Protein AF-A0A380FKT5-F1 (afdb_monomer)

Nearest PDB structures (foldseek):
  4bms-assembly2_E-2  TM=9.414E-01  e=1.483E-03  Ralstonia sp. DSMZ 6428
  2foi-assembly1_C  TM=8.311E-01  e=8.935E-03  Plasmodium falciparum 3D7
  7fcm-assembly1_B  TM=7.790E-01  e=2.047E-02  Moraxella catarrhalis BBH18
  8jfj-assembly2_F-2  TM=7.139E-01  e=5.024E-02  Helicobacter pylori
  8jfj-assembly1_B  TM=7.075E-01  e=5.769E-02  Helicobacter pylori

Secondary structure (DSSP, 8-state):
--HHHHHHHHHHHHHHHHHHSTTSSPPPHHHHHHHHHHHTSGGGTT--S-----STTGGG----THHHH-STHHHH--

Sequence (78 aa):
MTGTKEDEAGQAFRENQKWVTPLGRLGKPEEIGKLVTFLASDDSSFITGETITIDGGVMAYTWPGEMLSDDDWKRTTK

InterPro domains:
  IPR002347 Short-chain dehydrogenase/reductase SDR [PF13561] (10-58)
  IPR003560 2,3-dihydro-2,3-dihydroxybenzoate dehydrogenase [PR01397] (12-31)
  IPR003560 2,3-dihydro-2,3-dihydroxybenzoate dehydrogenase [PR01397] (38-57)
  IPR036291 NAD(P)-binding domain superfamily [SSF51735] (11-61)
  IPR052388 Peroxisomal trans-2-enoyl-CoA reductase [PTHR24317] (8-75)

Foldseek 3Di:
DPVPVVVVVVVVVQCCLLVQAPQSGFDDPVQVVVVVVCCPDCVCVPDPPDDDDDGNCNVVDPDDCVVVVDVVVVVVPD

Organism: Staphylococcus gallinarum (NCBI:txid1293)

Mean predicted aligned error: 8.67 Å

Solvent-accessible surface area (backbone atoms only — not comparable to full-atom values): 5069 Å² total; per-residue (Å²): 141,75,62,66,65,59,52,52,51,52,49,55,50,57,65,50,30,31,78,62,16,75,69,52,42,69,84,54,73,67,61,57,51,51,53,51,52,45,64,73,35,78,90,30,73,86,69,72,98,74,86,86,85,86,63,53,51,40,84,77,50,92,65,70,69,62,68,80,76,44,71,68,61,79,72,70,75,118

Structure (mmCIF, N/CA/C/O backbone):
data_AF-A0A380FKT5-F1
#
_entry.id   AF-A0A380FKT5-F1
#
loop_
_atom_site.group_PDB
_atom_site.id
_atom_site.type_symbol
_atom_site.label_atom_id
_atom_site.label_alt_id
_atom_site.label_comp_id
_atom_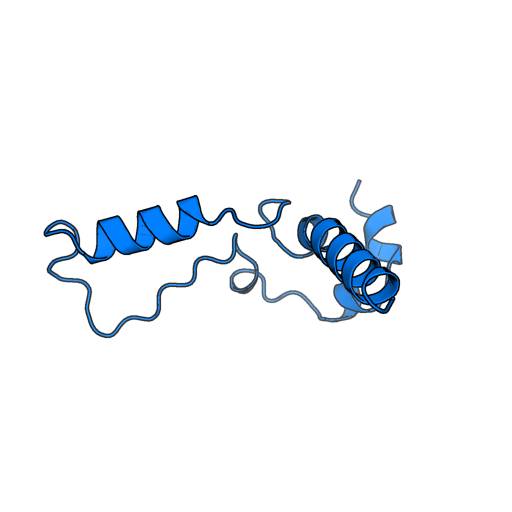site.label_asym_id
_atom_site.label_entity_id
_atom_site.label_seq_id
_atom_site.pdbx_PDB_ins_code
_atom_site.Cartn_x
_atom_site.Cartn_y
_atom_site.Cartn_z
_atom_site.occupancy
_atom_site.B_iso_or_equiv
_atom_site.auth_seq_id
_atom_site.auth_comp_id
_atom_site.auth_asym_id
_atom_site.auth_atom_id
_atom_site.pdbx_PDB_model_num
ATOM 1 N N . MET A 1 1 ? 22.127 25.775 -4.322 1.00 46.62 1 MET A N 1
ATOM 2 C CA . MET A 1 1 ? 21.106 25.475 -5.347 1.00 46.62 1 MET A CA 1
ATOM 3 C C . MET A 1 1 ? 21.333 24.036 -5.795 1.00 46.62 1 MET A C 1
ATOM 5 O O . MET A 1 1 ? 22.076 23.803 -6.733 1.00 46.62 1 MET A O 1
ATOM 9 N N . THR A 1 2 ? 20.826 23.073 -5.024 1.00 49.81 2 THR A N 1
ATOM 10 C CA . THR A 1 2 ? 21.105 21.628 -5.173 1.00 49.81 2 THR A CA 1
ATOM 11 C C . THR A 1 2 ? 19.893 20.815 -5.644 1.00 49.81 2 THR A C 1
ATOM 13 O O . THR A 1 2 ? 20.038 19.623 -5.868 1.00 49.81 2 THR A O 1
ATOM 16 N N . GLY A 1 3 ? 18.733 21.444 -5.874 1.00 59.31 3 GLY A N 1
ATOM 17 C CA . GLY A 1 3 ? 17.489 20.730 -6.204 1.00 59.31 3 GLY A CA 1
ATOM 18 C C . GLY A 1 3 ? 17.407 20.130 -7.613 1.00 59.31 3 GLY A C 1
ATOM 19 O O . GLY A 1 3 ? 16.620 19.225 -7.842 1.00 59.31 3 GLY A O 1
ATOM 20 N N . THR A 1 4 ? 18.237 20.561 -8.568 1.00 62.84 4 THR A N 1
ATOM 21 C CA . THR A 1 4 ? 18.033 20.184 -9.980 1.00 62.84 4 THR A CA 1
ATOM 22 C C . THR A 1 4 ? 18.268 18.698 -10.261 1.00 62.84 4 THR A C 1
ATOM 24 O O . THR A 1 4 ? 17.477 18.082 -10.964 1.00 62.84 4 THR A O 1
ATOM 27 N N . LYS A 1 5 ? 19.306 18.087 -9.675 1.00 62.09 5 LYS A N 1
ATOM 28 C CA . LYS A 1 5 ? 19.613 16.662 -9.907 1.00 62.09 5 LYS A CA 1
ATOM 29 C C . LYS A 1 5 ? 18.642 15.712 -9.200 1.00 62.09 5 LYS A C 1
ATOM 31 O O . LYS A 1 5 ? 18.354 14.636 -9.715 1.00 62.09 5 LYS A O 1
ATOM 36 N N . GLU A 1 6 ? 18.158 16.101 -8.024 1.00 65.50 6 GLU A N 1
ATOM 37 C CA . GLU A 1 6 ? 17.195 15.321 -7.234 1.00 65.50 6 GLU A CA 1
ATOM 38 C C . GLU A 1 6 ? 15.813 15.329 -7.906 1.00 65.50 6 GLU A C 1
ATOM 40 O O . GLU A 1 6 ? 15.158 14.288 -8.007 1.00 65.50 6 GLU A O 1
ATOM 45 N N . ASP A 1 7 ? 15.417 16.475 -8.465 1.00 73.19 7 ASP A N 1
ATOM 46 C CA . ASP A 1 7 ? 14.168 16.626 -9.210 1.00 73.19 7 ASP A CA 1
ATOM 47 C C . ASP A 1 7 ? 14.178 15.845 -10.533 1.00 73.19 7 ASP A C 1
ATOM 49 O O . ASP A 1 7 ? 13.201 15.156 -10.848 1.00 73.19 7 ASP A O 1
ATOM 53 N N . GLU A 1 8 ? 15.283 15.896 -11.286 1.00 76.50 8 GLU A N 1
ATOM 54 C CA . GLU A 1 8 ? 15.474 15.133 -12.530 1.00 76.50 8 GLU A CA 1
ATOM 55 C C . GLU A 1 8 ? 15.414 13.619 -12.282 1.00 76.50 8 GLU A C 1
ATOM 57 O O . GLU A 1 8 ? 14.692 12.898 -12.977 1.00 76.50 8 GLU A O 1
ATOM 62 N N . ALA A 1 9 ? 16.103 13.132 -11.246 1.00 76.69 9 ALA A N 1
ATOM 63 C CA . ALA A 1 9 ? 16.056 11.726 -10.855 1.00 76.69 9 ALA A CA 1
ATOM 64 C C . ALA A 1 9 ? 14.636 11.295 -10.448 1.00 76.69 9 ALA A C 1
ATOM 66 O O . ALA A 1 9 ? 14.163 10.229 -10.850 1.00 76.69 9 ALA A O 1
ATOM 67 N N . GLY A 1 10 ? 13.917 12.142 -9.705 1.00 78.62 10 GLY A N 1
ATOM 68 C CA . GLY A 1 10 ? 12.527 11.888 -9.331 1.00 78.62 10 GLY A CA 1
ATOM 69 C C . GLY A 1 10 ? 11.579 11.832 -10.533 1.00 78.62 10 GLY A C 1
ATOM 70 O O . GLY A 1 10 ? 10.661 11.011 -10.557 1.00 78.62 10 GLY A O 1
ATOM 71 N N . GLN A 1 11 ? 11.786 12.678 -11.545 1.00 81.56 11 GLN A N 1
ATOM 72 C CA . GLN A 1 11 ? 11.005 12.648 -12.786 1.00 81.56 11 GLN A CA 1
ATOM 73 C C . GLN A 1 11 ? 11.279 11.379 -13.596 1.00 81.56 11 GLN A C 1
ATOM 75 O O . GLN A 1 11 ? 10.331 10.695 -13.980 1.00 81.56 11 GLN A O 1
ATOM 80 N N . ALA A 1 12 ? 12.553 11.024 -13.787 1.00 80.75 12 ALA A N 1
ATOM 81 C CA . ALA A 1 12 ? 12.946 9.804 -14.487 1.00 80.75 12 ALA A CA 1
ATOM 82 C C . ALA A 1 12 ? 12.388 8.546 -13.802 1.00 80.75 12 ALA A C 1
ATOM 84 O O . ALA A 1 12 ? 11.887 7.639 -14.468 1.00 80.75 12 ALA A O 1
ATOM 85 N N . PHE A 1 13 ? 12.405 8.511 -12.467 1.00 79.19 13 PHE A N 1
ATOM 86 C CA . PHE A 1 13 ? 11.781 7.438 -11.698 1.00 79.19 13 PHE A CA 1
ATOM 87 C C . PHE A 1 13 ? 10.280 7.332 -11.994 1.00 79.19 13 PHE A C 1
ATOM 89 O O . PHE A 1 13 ? 9.809 6.260 -12.369 1.00 79.19 13 PHE A O 1
ATOM 96 N N . ARG A 1 14 ? 9.530 8.439 -11.893 1.00 79.62 14 ARG A N 1
ATOM 97 C CA . ARG A 1 14 ? 8.078 8.457 -12.154 1.00 79.62 14 ARG A CA 1
ATOM 98 C C . ARG A 1 14 ? 7.725 8.018 -13.576 1.00 79.62 14 ARG A C 1
ATOM 100 O O . ARG A 1 14 ? 6.761 7.279 -13.751 1.00 79.62 14 ARG A O 1
ATOM 107 N N . GLU A 1 15 ? 8.510 8.428 -14.567 1.00 81.69 15 GLU A N 1
ATOM 108 C CA . GLU A 1 15 ? 8.329 8.004 -15.960 1.00 81.69 15 GLU A CA 1
ATOM 109 C C . GLU A 1 15 ? 8.580 6.509 -16.158 1.00 81.69 15 GLU A C 1
ATOM 111 O O . GLU A 1 15 ? 7.861 5.858 -16.914 1.00 81.69 15 GLU A O 1
ATOM 116 N N . ASN A 1 16 ? 9.570 5.941 -15.469 1.00 78.62 16 ASN A N 1
ATOM 117 C CA . ASN A 1 16 ? 9.883 4.520 -15.582 1.00 78.62 16 ASN A CA 1
ATOM 118 C C . ASN A 1 16 ? 8.879 3.619 -14.852 1.00 78.62 16 ASN A C 1
ATOM 120 O O . ASN A 1 16 ? 8.725 2.459 -15.228 1.00 78.62 16 ASN A O 1
ATOM 124 N N . GLN A 1 17 ? 8.140 4.139 -13.869 1.00 78.62 17 GLN A N 1
ATOM 125 C CA . GLN A 1 17 ? 7.166 3.350 -13.108 1.00 78.62 17 GLN A CA 1
ATOM 126 C C . GLN A 1 17 ? 6.048 2.755 -13.980 1.00 78.62 17 GLN A C 1
ATOM 128 O O . GLN A 1 17 ? 5.559 1.667 -13.692 1.00 78.62 17 GLN A O 1
ATOM 133 N N . LYS A 1 18 ? 5.700 3.388 -15.110 1.00 80.44 18 LYS A N 1
ATOM 134 C CA . LYS A 1 18 ? 4.714 2.837 -16.060 1.00 80.44 18 LYS A CA 1
ATOM 135 C C . LYS A 1 18 ? 5.120 1.498 -16.678 1.00 80.44 18 LYS A C 1
ATO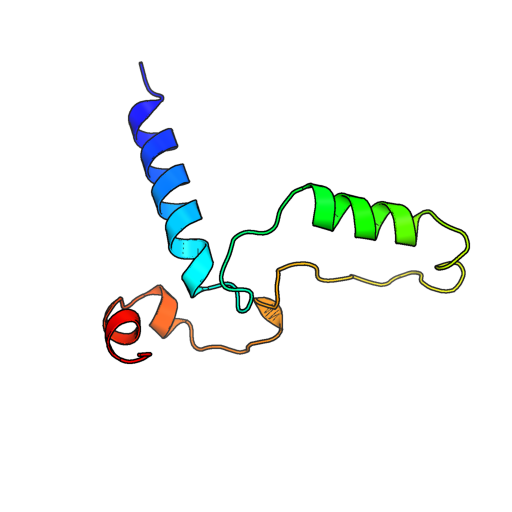M 137 O O . LYS A 1 18 ? 4.264 0.755 -17.134 1.00 80.44 18 LYS A O 1
ATOM 142 N N . TRP A 1 19 ? 6.418 1.224 -16.723 1.00 78.12 19 TRP A N 1
ATOM 143 C CA . TRP A 1 19 ? 6.968 0.021 -17.331 1.00 78.12 19 TRP A CA 1
ATOM 144 C C . TRP A 1 19 ? 7.062 -1.133 -16.334 1.00 78.12 19 TRP A C 1
ATOM 146 O O . TRP A 1 19 ? 6.959 -2.288 -16.724 1.00 78.12 19 TRP A O 1
ATOM 156 N N . VAL A 1 20 ? 7.242 -0.822 -15.050 1.00 78.88 20 VAL A N 1
ATOM 157 C CA . VAL A 1 20 ? 7.455 -1.831 -14.000 1.00 78.88 20 VAL A CA 1
ATOM 158 C C . VAL A 1 20 ? 6.162 -2.200 -13.282 1.00 78.88 20 VAL A C 1
ATOM 160 O O . VAL A 1 20 ? 6.033 -3.309 -12.777 1.00 78.88 20 VAL A O 1
ATOM 163 N N . THR A 1 21 ? 5.198 -1.280 -13.233 1.00 86.31 21 THR A N 1
ATOM 164 C CA . THR A 1 21 ? 3.890 -1.513 -12.630 1.00 86.31 21 THR A CA 1
ATOM 165 C C . THR A 1 21 ? 2.931 -2.043 -13.693 1.00 86.31 21 THR A C 1
ATOM 167 O O . THR A 1 21 ? 2.654 -1.315 -14.644 1.00 86.31 21 THR A O 1
ATOM 170 N N . PRO A 1 22 ? 2.349 -3.246 -13.540 1.00 87.38 22 PRO A N 1
ATOM 171 C CA . PRO A 1 22 ? 1.380 -3.787 -14.499 1.00 87.38 22 PRO A CA 1
ATOM 172 C C . PRO A 1 22 ? 0.173 -2.885 -14.782 1.00 87.38 22 PRO A C 1
ATOM 174 O O . PRO A 1 22 ? -0.351 -2.887 -15.891 1.00 87.38 22 PRO A O 1
ATOM 177 N N . LEU A 1 23 ? -0.249 -2.059 -13.817 1.00 89.88 23 LEU A N 1
ATOM 178 C CA . LEU A 1 23 ? -1.264 -1.020 -14.048 1.00 89.88 23 LEU A CA 1
ATOM 179 C C . LEU A 1 23 ? -0.810 0.125 -14.977 1.00 89.88 23 LEU A C 1
ATOM 181 O O . LEU A 1 23 ? -1.599 1.029 -15.251 1.00 89.88 23 LEU A O 1
ATOM 185 N N . GLY A 1 24 ? 0.438 0.127 -15.447 1.00 88.00 24 GLY A N 1
ATOM 186 C CA . GLY A 1 24 ? 0.954 1.083 -16.425 1.00 88.00 24 GLY A CA 1
ATOM 187 C C . GLY A 1 24 ? 1.175 2.490 -15.874 1.00 88.00 24 GLY A C 1
ATOM 188 O O . GLY A 1 24 ? 1.298 3.444 -16.641 1.00 88.00 24 GLY A O 1
ATOM 189 N N . ARG A 1 25 ? 1.179 2.665 -14.548 1.00 89.44 25 ARG A N 1
ATOM 190 C CA . 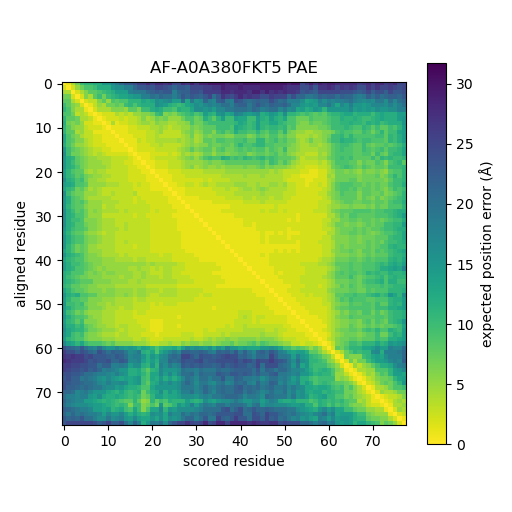ARG A 1 25 ? 1.343 3.971 -13.897 1.00 89.44 25 ARG A CA 1
ATOM 191 C C . ARG A 1 25 ? 1.792 3.838 -12.451 1.00 89.44 25 ARG A C 1
ATOM 193 O O . ARG A 1 25 ? 1.541 2.823 -11.809 1.00 89.44 25 ARG A O 1
ATOM 200 N N . LEU A 1 26 ? 2.323 4.933 -11.913 1.00 88.94 26 LEU A N 1
ATOM 201 C CA . LEU A 1 26 ? 2.517 5.072 -10.477 1.00 88.94 26 LEU A CA 1
ATOM 202 C C . LEU A 1 26 ? 1.163 5.097 -9.739 1.00 88.94 26 LEU A C 1
ATOM 204 O O . LEU A 1 26 ? 0.168 5.657 -10.227 1.00 88.94 26 LEU A O 1
ATOM 208 N N . GLY A 1 27 ? 1.142 4.490 -8.554 1.00 90.25 27 GLY A N 1
ATOM 209 C CA . GLY A 1 27 ? 0.023 4.582 -7.621 1.00 90.25 27 GLY A CA 1
ATOM 210 C C . GLY A 1 27 ? -0.199 6.017 -7.137 1.00 90.25 27 GLY A C 1
ATOM 211 O O . GLY A 1 27 ? 0.730 6.823 -7.065 1.00 90.25 27 GLY A O 1
ATOM 212 N N . LYS A 1 28 ? -1.445 6.346 -6.808 1.00 93.50 28 LYS A N 1
ATOM 213 C CA . LYS A 1 28 ? -1.819 7.632 -6.219 1.00 93.50 28 LYS A CA 1
ATOM 214 C C . LYS A 1 28 ? -2.000 7.491 -4.703 1.00 93.50 28 LYS A C 1
ATOM 216 O O . LYS A 1 28 ? -2.469 6.440 -4.258 1.00 93.50 28 LYS A O 1
ATOM 221 N N . PRO A 1 29 ? -1.709 8.530 -3.901 1.00 95.38 29 PRO A N 1
ATOM 222 C CA . PRO A 1 29 ? -1.910 8.486 -2.450 1.00 95.38 29 PRO A CA 1
ATOM 223 C C . PRO A 1 29 ? -3.330 8.076 -2.035 1.00 95.38 29 PRO A C 1
ATOM 225 O O . PRO A 1 29 ? -3.512 7.368 -1.046 1.00 95.38 29 PRO A O 1
ATOM 228 N N . GLU A 1 30 ? -4.344 8.456 -2.817 1.00 97.56 30 GLU A N 1
ATOM 229 C CA . GLU A 1 30 ? -5.745 8.135 -2.532 1.00 97.56 30 GLU A CA 1
ATOM 230 C C . GLU A 1 30 ? -6.036 6.631 -2.617 1.00 97.56 30 GLU A C 1
ATOM 232 O O . GLU A 1 30 ? -6.975 6.154 -1.985 1.00 97.56 30 GLU A O 1
ATOM 237 N N . GLU A 1 31 ? -5.256 5.866 -3.382 1.00 96.44 31 GLU A N 1
ATOM 238 C CA . GLU A 1 31 ? -5.417 4.411 -3.483 1.00 96.44 31 GLU A CA 1
ATOM 239 C C . GLU A 1 31 ? -4.985 3.726 -2.184 1.00 96.44 31 GLU A C 1
ATOM 241 O O . GLU A 1 31 ? -5.695 2.855 -1.683 1.00 96.44 31 GLU A O 1
ATOM 246 N N . ILE A 1 32 ? -3.896 4.205 -1.576 1.00 96.12 32 ILE A N 1
ATOM 247 C CA . ILE A 1 32 ? -3.464 3.781 -0.240 1.00 96.12 32 ILE A CA 1
ATOM 248 C C . ILE A 1 32 ? -4.499 4.200 0.808 1.00 96.12 32 ILE A C 1
ATOM 250 O O . ILE A 1 32 ? -4.921 3.386 1.627 1.00 96.12 32 ILE A O 1
ATOM 254 N N . GLY A 1 33 ? -4.963 5.453 0.749 1.00 97.69 33 GLY A N 1
ATOM 255 C CA . GLY A 1 33 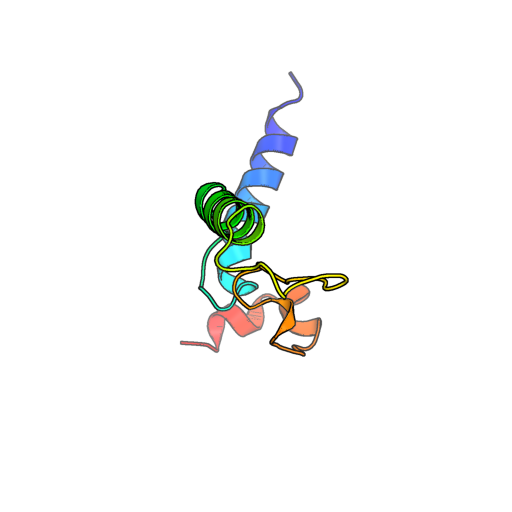? -5.960 5.980 1.683 1.00 97.69 33 GLY A CA 1
ATOM 256 C C . GLY A 1 33 ? -7.268 5.184 1.682 1.00 97.69 33 GLY A C 1
ATOM 257 O O . GLY A 1 33 ? -7.848 4.947 2.742 1.00 97.69 33 GLY A O 1
ATOM 258 N N . LYS A 1 34 ? -7.710 4.707 0.512 1.00 98.19 34 LYS A N 1
ATOM 259 C CA . LYS A 1 34 ? -8.888 3.836 0.390 1.00 98.19 34 LYS A CA 1
ATOM 260 C C . LYS A 1 34 ? -8.689 2.488 1.077 1.00 98.19 34 LYS A C 1
ATOM 262 O O . LYS A 1 34 ? -9.585 2.069 1.804 1.00 98.19 34 LYS A O 1
ATOM 267 N N . LEU A 1 35 ? -7.534 1.839 0.894 1.00 97.81 35 LEU A N 1
ATOM 268 C CA . LEU A 1 35 ? -7.231 0.585 1.593 1.00 97.81 35 LEU A CA 1
ATOM 269 C C . LEU A 1 35 ? -7.210 0.797 3.109 1.00 97.81 35 LEU A C 1
ATOM 271 O O . LEU A 1 35 ? -7.842 0.042 3.836 1.00 97.81 35 LEU A O 1
ATOM 275 N N . VAL A 1 36 ? -6.545 1.852 3.582 1.00 97.88 36 VAL A N 1
ATOM 276 C CA . VAL A 1 36 ? -6.499 2.180 5.016 1.00 97.88 36 VAL A CA 1
ATOM 277 C C . VAL A 1 36 ? -7.902 2.433 5.569 1.00 97.88 36 VAL A C 1
ATOM 279 O O . VAL A 1 36 ? -8.229 1.941 6.641 1.00 97.88 36 VAL A O 1
ATOM 282 N N . THR A 1 37 ? -8.747 3.153 4.826 1.00 98.38 37 THR A N 1
ATOM 283 C CA . THR A 1 37 ? -10.135 3.426 5.230 1.00 98.38 37 THR A CA 1
ATOM 284 C C . THR A 1 37 ? -10.950 2.138 5.336 1.00 98.38 37 THR A C 1
ATOM 286 O O . THR A 1 37 ? -11.679 1.969 6.307 1.00 98.38 37 THR A O 1
ATOM 289 N N . PHE A 1 38 ? -10.800 1.217 4.379 1.00 98.31 38 PHE A N 1
ATOM 290 C CA . PHE A 1 38 ? -11.421 -0.105 4.447 1.00 98.31 38 PHE A CA 1
ATOM 291 C C . PHE A 1 38 ? -10.934 -0.889 5.672 1.00 98.31 38 PHE A C 1
ATOM 293 O O . PHE A 1 38 ? -11.760 -1.359 6.445 1.00 98.31 38 PHE A O 1
ATOM 300 N N . LEU A 1 39 ? -9.617 -0.956 5.895 1.00 98.00 39 LEU A N 1
ATOM 301 C CA . LEU A 1 39 ? -9.021 -1.693 7.017 1.00 98.00 39 LEU A CA 1
ATOM 302 C C . LEU A 1 39 ? -9.355 -1.111 8.397 1.00 98.00 39 LEU A C 1
ATOM 304 O O . LEU A 1 39 ? -9.292 -1.816 9.400 1.00 98.00 39 LEU A O 1
ATOM 308 N N . ALA A 1 40 ? -9.680 0.179 8.460 1.00 98.00 40 ALA A N 1
ATOM 309 C CA . ALA A 1 40 ? -10.126 0.846 9.677 1.00 98.00 40 ALA A CA 1
ATOM 310 C C . ALA A 1 40 ? -11.638 0.707 9.928 1.00 98.00 40 ALA A C 1
ATOM 312 O O . ALA A 1 40 ? -12.119 1.161 10.966 1.00 98.00 40 ALA A O 1
ATOM 313 N N . SER A 1 41 ? -12.390 0.138 8.983 1.00 98.56 41 SER A N 1
ATOM 314 C CA . SER A 1 41 ? -13.844 -0.010 9.071 1.00 98.56 41 SER A CA 1
ATOM 315 C C . SER A 1 41 ? -14.260 -1.384 9.607 1.00 98.56 41 SER A C 1
ATOM 317 O O . SER A 1 41 ? -13.474 -2.332 9.623 1.00 98.56 41 SER A O 1
ATOM 319 N N . ASP A 1 42 ? -15.530 -1.517 9.992 1.00 98.44 42 ASP A N 1
ATOM 320 C CA . ASP A 1 42 ? -16.097 -2.794 10.448 1.00 98.44 42 ASP A CA 1
ATOM 321 C C . ASP A 1 42 ? -16.155 -3.857 9.330 1.00 98.44 42 ASP A C 1
ATOM 323 O O . ASP A 1 42 ? -16.188 -5.061 9.615 1.00 98.44 42 ASP A O 1
ATOM 327 N N . ASP A 1 43 ? -16.098 -3.434 8.060 1.00 98.50 43 ASP A N 1
ATOM 328 C CA . ASP A 1 43 ? -16.131 -4.321 6.889 1.00 98.50 43 ASP A CA 1
ATOM 329 C C . ASP A 1 43 ? -14.902 -5.244 6.815 1.00 98.50 43 ASP A C 1
ATOM 331 O O . ASP A 1 43 ? -14.944 -6.292 6.169 1.00 98.50 43 ASP A O 1
ATOM 335 N N . SER A 1 44 ? -13.812 -4.898 7.508 1.00 98.38 44 SER A N 1
ATOM 336 C CA . SER A 1 44 ? -12.600 -5.716 7.614 1.00 98.38 44 SER A CA 1
ATOM 337 C C . SER A 1 44 ? -12.433 -6.388 8.980 1.00 98.38 44 SER A C 1
ATOM 339 O O . SER A 1 44 ? -11.327 -6.801 9.320 1.00 98.38 44 SER A O 1
ATOM 341 N N . SER A 1 45 ? -13.500 -6.528 9.773 1.00 98.38 45 SER A N 1
ATOM 342 C CA . SER A 1 45 ? -13.447 -7.004 11.172 1.00 98.38 45 SER A CA 1
ATOM 343 C C . SER A 1 45 ? -12.805 -8.383 11.398 1.00 98.38 45 SER A C 1
ATOM 345 O O . SER A 1 45 ? -12.392 -8.687 12.516 1.00 98.38 45 SER A O 1
ATOM 347 N N . PHE A 1 46 ? -12.684 -9.216 10.361 1.00 98.00 46 PHE A N 1
ATOM 348 C CA . PHE A 1 46 ? -12.025 -10.527 10.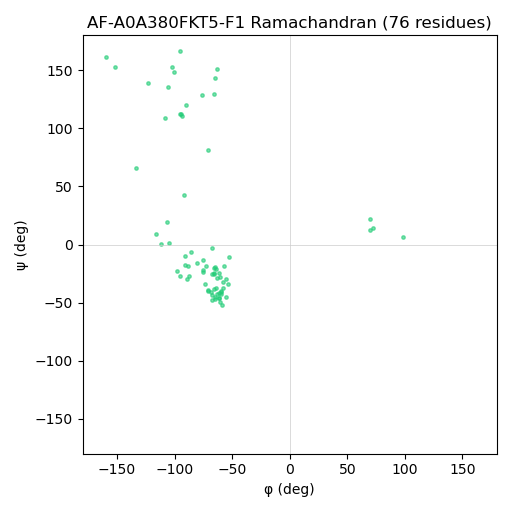436 1.00 98.00 46 PHE A CA 1
ATOM 349 C C . PHE A 1 46 ? -10.627 -10.565 9.788 1.0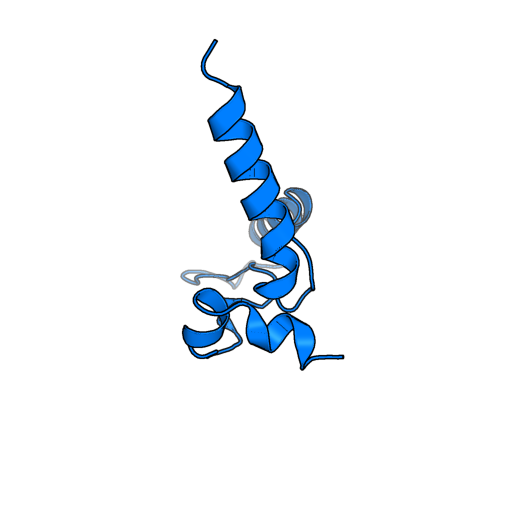0 98.00 46 PHE A C 1
ATOM 351 O O . PHE A 1 46 ? -9.984 -11.612 9.759 1.00 98.00 46 PHE A O 1
ATOM 358 N N . ILE A 1 47 ? -10.140 -9.437 9.266 1.00 98.06 47 ILE A N 1
ATOM 359 C CA . ILE A 1 47 ? -8.815 -9.323 8.650 1.00 98.06 47 ILE A CA 1
ATOM 360 C C . ILE A 1 47 ? -7.835 -8.829 9.713 1.00 98.06 47 ILE A C 1
ATOM 362 O O . ILE A 1 47 ? -7.911 -7.695 10.177 1.00 98.06 47 ILE A O 1
ATOM 366 N N . THR A 1 48 ? -6.897 -9.685 10.108 1.00 97.31 48 THR A N 1
ATOM 367 C CA . THR A 1 48 ? -5.858 -9.353 11.088 1.00 97.31 48 THR A CA 1
ATOM 368 C C . THR A 1 48 ? -4.598 -10.174 10.835 1.00 97.31 48 THR A C 1
ATOM 370 O O . THR A 1 48 ? -4.673 -11.272 10.289 1.00 97.31 48 THR A O 1
ATOM 373 N N . GLY A 1 49 ? -3.436 -9.637 11.218 1.00 97.25 49 GLY A N 1
ATOM 374 C CA . GLY A 1 49 ? -2.142 -10.312 11.069 1.00 97.25 49 GLY A CA 1
ATOM 375 C C . GLY A 1 49 ? -1.638 -10.454 9.626 1.00 97.25 49 GLY A C 1
ATOM 376 O O . GLY A 1 49 ? -0.687 -11.193 9.400 1.00 97.25 49 GLY A O 1
ATOM 377 N N . GLU A 1 50 ? -2.253 -9.756 8.670 1.00 97.25 50 GLU A N 1
ATOM 378 C CA . GLU A 1 50 ? -1.961 -9.878 7.238 1.00 97.25 50 GLU A CA 1
ATOM 379 C C . GLU A 1 50 ? -1.093 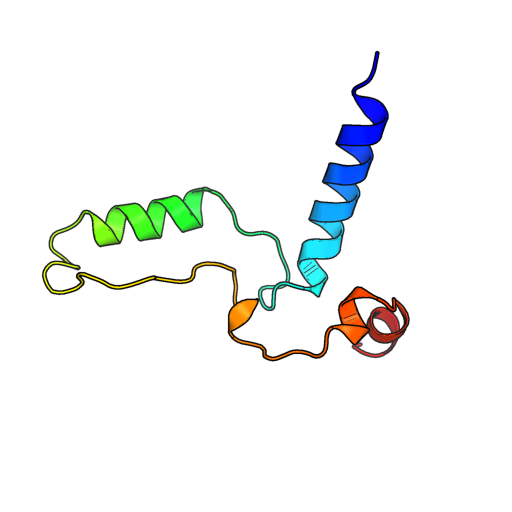-8.723 6.717 1.00 97.25 50 GLU A C 1
ATOM 381 O O . GLU A 1 50 ? -1.154 -7.601 7.226 1.00 97.25 50 GLU A O 1
ATOM 386 N N . THR A 1 51 ? -0.322 -8.978 5.656 1.00 95.69 51 THR A N 1
ATOM 387 C CA . THR A 1 51 ? 0.380 -7.937 4.892 1.00 95.69 51 THR A CA 1
ATOM 388 C C . THR A 1 51 ? -0.289 -7.772 3.534 1.00 95.69 51 THR A C 1
ATOM 390 O O . THR A 1 51 ? -0.159 -8.620 2.658 1.00 95.69 51 THR A O 1
ATOM 393 N N . ILE A 1 52 ? -0.992 -6.656 3.331 1.00 95.69 52 ILE A N 1
ATOM 394 C CA . ILE A 1 52 ? -1.730 -6.412 2.085 1.00 95.69 52 ILE A CA 1
ATOM 395 C C . ILE A 1 52 ? -0.883 -5.573 1.126 1.00 95.69 52 ILE A C 1
ATOM 397 O O . ILE A 1 52 ? -0.634 -4.389 1.362 1.00 95.69 52 ILE A O 1
ATOM 401 N N . THR A 1 53 ? -0.474 -6.183 0.016 1.00 94.25 53 THR A N 1
ATOM 402 C CA . THR A 1 53 ? 0.274 -5.514 -1.055 1.00 94.25 53 THR A CA 1
ATOM 403 C C . THR A 1 53 ? -0.641 -4.632 -1.910 1.00 94.25 53 THR A C 1
ATOM 405 O O . THR A 1 53 ? -1.654 -5.093 -2.432 1.00 94.25 53 THR A O 1
ATOM 408 N N . ILE A 1 54 ? -0.256 -3.365 -2.096 1.00 94.31 54 ILE A N 1
ATOM 409 C CA . ILE A 1 54 ? -0.965 -2.371 -2.921 1.00 94.31 54 ILE A CA 1
ATOM 410 C C . ILE A 1 54 ? 0.013 -1.623 -3.841 1.00 94.31 54 ILE A C 1
ATOM 412 O O . ILE A 1 54 ? 0.270 -0.430 -3.717 1.00 94.31 54 ILE A O 1
ATOM 416 N N . ASP A 1 55 ? 0.599 -2.351 -4.781 1.00 92.12 55 ASP A N 1
ATOM 417 C CA . ASP A 1 55 ? 1.698 -1.875 -5.632 1.00 92.12 55 ASP A CA 1
ATOM 418 C C . ASP A 1 55 ? 1.332 -1.802 -7.125 1.00 92.12 55 ASP A C 1
ATOM 420 O O . ASP A 1 55 ? 2.196 -1.612 -7.976 1.00 92.12 55 ASP A O 1
ATOM 424 N N . GLY A 1 56 ? 0.053 -1.983 -7.463 1.00 91.44 56 GLY A N 1
ATOM 425 C CA . GLY A 1 56 ? -0.399 -2.047 -8.853 1.00 91.44 56 GLY A CA 1
ATOM 426 C C . GLY A 1 56 ? 0.050 -3.303 -9.606 1.00 91.44 56 GLY A C 1
ATOM 427 O O . GLY A 1 56 ? 0.079 -3.287 -10.837 1.00 91.44 56 GLY A O 1
ATOM 428 N N . GLY A 1 57 ? 0.382 -4.379 -8.885 1.00 90.69 57 GLY A N 1
ATOM 429 C CA . GLY A 1 57 ? 0.702 -5.700 -9.426 1.00 90.69 57 GLY A CA 1
ATOM 430 C C . GLY A 1 57 ? 2.196 -5.987 -9.565 1.00 90.69 57 GLY A C 1
ATOM 431 O O . GLY A 1 57 ? 2.545 -7.025 -10.123 1.00 90.69 57 GLY A O 1
ATOM 432 N N . VAL A 1 58 ? 3.073 -5.102 -9.080 1.00 86.69 58 VAL A N 1
ATOM 433 C CA . VAL A 1 58 ? 4.536 -5.237 -9.221 1.00 86.69 58 VAL A CA 1
ATOM 434 C C . VAL A 1 58 ? 5.020 -6.577 -8.662 1.00 86.69 58 VAL A C 1
ATOM 436 O O . VAL A 1 58 ? 5.758 -7.286 -9.335 1.00 86.69 58 VAL A O 1
ATOM 439 N N . MET A 1 59 ? 4.545 -6.971 -7.480 1.00 85.62 59 MET A N 1
ATOM 440 C CA . MET A 1 59 ? 4.920 -8.234 -6.836 1.00 85.62 59 MET A CA 1
ATOM 441 C C . MET A 1 59 ? 4.166 -9.460 -7.372 1.00 85.62 59 MET A C 1
ATOM 443 O O . MET A 1 59 ? 4.581 -10.588 -7.116 1.00 85.62 59 MET A O 1
ATOM 447 N N . ALA A 1 60 ? 3.058 -9.271 -8.098 1.00 83.06 60 ALA A N 1
ATOM 448 C CA . ALA A 1 60 ? 2.280 -10.377 -8.665 1.00 83.06 60 ALA A CA 1
ATOM 449 C C . ALA A 1 60 ? 2.964 -11.001 -9.891 1.00 83.06 60 ALA A C 1
ATOM 451 O O . ALA A 1 60 ? 2.731 -12.164 -10.218 1.00 83.06 60 ALA A O 1
ATOM 452 N N . TYR A 1 61 ? 3.827 -10.236 -10.554 1.00 69.25 61 TYR A N 1
ATOM 453 C CA . TYR A 1 61 ? 4.690 -10.740 -11.603 1.00 69.25 61 TYR A CA 1
ATOM 454 C C . TYR A 1 61 ? 6.043 -11.142 -11.007 1.00 69.25 61 TYR A C 1
ATOM 456 O O . TYR A 1 61 ? 6.861 -10.300 -10.649 1.00 69.25 61 TYR A O 1
ATOM 464 N N . THR A 1 62 ? 6.333 -12.443 -10.966 1.00 56.41 62 THR A N 1
ATOM 465 C CA . THR A 1 62 ? 7.720 -12.925 -10.899 1.00 56.41 62 THR A CA 1
ATOM 466 C C . THR A 1 62 ? 8.373 -12.657 -12.255 1.00 56.41 62 THR A C 1
ATOM 468 O O . THR A 1 62 ? 8.387 -13.528 -13.124 1.00 56.41 62 THR A O 1
ATOM 471 N N . TRP A 1 63 ? 8.824 -11.426 -12.488 1.00 57.06 63 TRP A N 1
ATOM 472 C CA . TRP A 1 63 ? 9.400 -11.005 -13.766 1.00 57.06 63 TRP A CA 1
ATOM 473 C C . TRP A 1 63 ? 10.925 -10.856 -13.663 1.00 57.06 63 TRP A C 1
ATOM 475 O O . TRP A 1 63 ? 11.412 -10.325 -12.661 1.00 57.06 63 TRP A O 1
ATOM 485 N N . PRO A 1 64 ? 11.699 -11.349 -14.651 1.00 53.12 64 PRO A N 1
ATOM 486 C CA . PRO A 1 64 ? 13.151 -11.420 -14.568 1.00 53.12 64 PRO A CA 1
ATOM 487 C C . PRO A 1 64 ? 13.736 -10.010 -14.528 1.00 53.12 64 PRO A C 1
ATOM 489 O O . PRO A 1 64 ? 13.431 -9.172 -15.377 1.00 53.12 64 PRO A O 1
ATOM 492 N N . GLY A 1 65 ? 14.610 -9.759 -13.552 1.00 53.62 65 GLY A N 1
ATOM 493 C CA . GLY A 1 65 ? 15.297 -8.479 -13.360 1.00 53.62 65 GLY A CA 1
ATOM 494 C C . GLY A 1 65 ? 16.041 -7.941 -14.594 1.00 53.62 65 GLY A C 1
ATOM 495 O O . GLY A 1 65 ? 16.404 -6.769 -14.594 1.00 53.62 65 GLY A O 1
ATOM 496 N N . GLU A 1 66 ? 16.199 -8.737 -15.659 1.00 51.22 66 GLU A N 1
ATOM 497 C CA . GLU A 1 66 ? 16.744 -8.312 -16.955 1.00 51.22 66 GLU A CA 1
ATOM 498 C C . GLU A 1 66 ? 15.957 -7.162 -17.613 1.00 51.22 66 GLU A C 1
ATOM 500 O O . GLU A 1 66 ? 16.566 -6.292 -18.232 1.00 51.22 66 GLU A O 1
ATOM 505 N N . MET A 1 67 ? 14.631 -7.065 -17.425 1.00 53.78 67 MET A N 1
ATOM 506 C CA . MET A 1 67 ? 13.852 -5.933 -17.969 1.00 53.78 67 MET A CA 1
ATOM 507 C C . MET A 1 67 ? 14.032 -4.615 -17.199 1.00 53.78 67 MET A C 1
ATOM 509 O O . MET A 1 67 ? 13.648 -3.554 -17.682 1.00 53.78 67 MET A O 1
ATOM 513 N N . LEU A 1 68 ? 14.623 -4.631 -16.004 1.00 56.44 68 LEU A N 1
ATOM 514 C CA . LEU A 1 68 ? 14.995 -3.391 -15.310 1.00 56.44 68 LEU A CA 1
ATOM 515 C C . LEU A 1 68 ? 16.400 -2.915 -15.697 1.00 56.44 68 LEU A C 1
ATOM 517 O O . LEU A 1 68 ? 16.719 -1.747 -15.477 1.00 56.44 68 LEU A O 1
ATOM 521 N N . SER A 1 69 ? 17.230 -3.805 -16.253 1.00 55.94 69 SER A N 1
ATOM 522 C CA . SER A 1 69 ? 18.615 -3.514 -16.634 1.00 55.94 69 SER A CA 1
ATOM 523 C C . SER A 1 69 ? 18.806 -3.184 -18.110 1.00 55.94 69 SER A C 1
ATOM 525 O O . SER A 1 69 ? 19.795 -2.535 -18.438 1.00 55.94 69 SER A O 1
ATOM 527 N N . ASP A 1 70 ? 17.894 -3.617 -18.982 1.00 60.44 70 ASP A N 1
ATOM 528 C CA . ASP A 1 70 ? 17.987 -3.388 -20.424 1.00 60.44 70 ASP A CA 1
ATOM 529 C C . ASP A 1 70 ? 16.739 -2.661 -20.943 1.00 60.44 70 ASP A C 1
ATOM 531 O O . ASP A 1 70 ? 15.629 -2.950 -20.508 1.00 60.44 70 ASP A O 1
ATOM 535 N N . ASP A 1 71 ? 16.901 -1.695 -21.847 1.00 67.44 71 ASP A N 1
A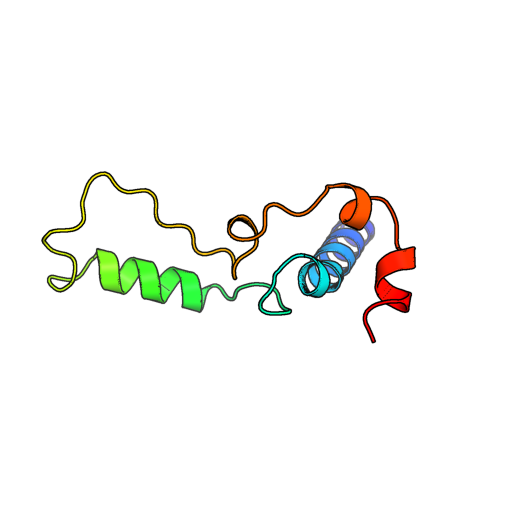TOM 536 C CA . ASP A 1 71 ? 15.790 -0.900 -22.401 1.00 67.44 71 ASP A CA 1
ATOM 537 C C . ASP A 1 71 ? 15.204 -1.529 -23.679 1.00 67.44 71 ASP A C 1
ATOM 539 O O . ASP A 1 71 ? 14.147 -1.104 -24.158 1.00 67.44 71 ASP A O 1
ATOM 543 N N . ASP A 1 72 ? 15.857 -2.554 -24.236 1.00 68.94 72 ASP A N 1
ATOM 544 C CA . ASP A 1 72 ? 15.484 -3.149 -25.524 1.00 68.94 72 ASP A CA 1
ATOM 545 C C . ASP A 1 72 ? 14.088 -3.790 -25.527 1.00 68.94 72 ASP A C 1
ATOM 547 O O . ASP A 1 72 ? 13.379 -3.750 -26.538 1.00 68.94 72 ASP A O 1
ATOM 551 N N . TRP A 1 73 ? 13.612 -4.285 -24.384 1.00 66.19 73 TRP A N 1
ATOM 552 C CA . TRP A 1 73 ? 12.261 -4.843 -24.274 1.00 66.19 73 TRP A CA 1
ATOM 553 C C . TRP A 1 73 ? 11.153 -3.782 -24.428 1.00 66.19 73 TRP A C 1
ATOM 555 O O . TRP A 1 73 ? 10.048 -4.094 -24.885 1.00 66.19 73 TRP A O 1
ATOM 565 N N . LYS A 1 74 ? 11.436 -2.501 -24.133 1.00 65.50 74 LYS A N 1
ATOM 566 C CA . LYS A 1 74 ? 10.469 -1.404 -24.343 1.00 65.50 74 LYS A CA 1
ATOM 567 C C . LYS A 1 74 ? 10.143 -1.220 -25.830 1.00 65.50 74 LYS A C 1
ATOM 569 O O . LYS A 1 74 ? 9.106 -0.654 -26.166 1.00 65.50 74 LYS A O 1
ATOM 574 N N . ARG A 1 75 ? 11.008 -1.701 -26.734 1.00 63.62 75 ARG A N 1
ATOM 575 C CA . ARG A 1 75 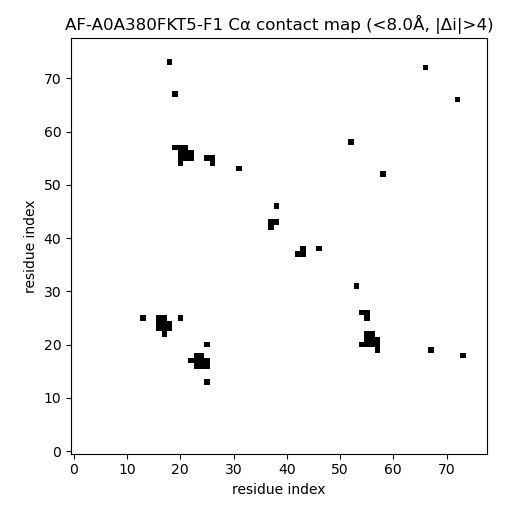? 10.800 -1.662 -28.193 1.00 63.62 75 ARG A CA 1
ATOM 576 C C . ARG A 1 75 ? 10.024 -2.860 -28.734 1.00 63.62 75 ARG A C 1
ATOM 578 O O . ARG A 1 75 ? 9.395 -2.729 -29.782 1.00 63.62 75 ARG A O 1
ATOM 585 N N . THR A 1 76 ? 10.085 -4.009 -28.066 1.00 58.31 76 THR A N 1
ATOM 586 C CA . THR A 1 76 ? 9.516 -5.274 -28.561 1.00 58.31 76 THR A CA 1
ATOM 587 C C . THR A 1 76 ? 8.075 -5.510 -28.112 1.00 58.31 76 THR A C 1
ATOM 589 O O . THR A 1 76 ? 7.369 -6.291 -28.743 1.00 58.31 76 THR A O 1
ATOM 592 N N . THR A 1 77 ? 7.609 -4.808 -27.077 1.00 58.91 77 THR A N 1
ATOM 593 C CA . THR A 1 77 ? 6.297 -5.037 -26.439 1.00 58.91 77 THR A CA 1
ATOM 594 C C . THR A 1 77 ? 5.170 -4.177 -27.043 1.00 58.91 77 THR A C 1
ATOM 596 O O . THR A 1 77 ? 4.379 -3.581 -26.318 1.00 58.91 77 THR A O 1
ATOM 599 N N . LYS A 1 78 ? 5.128 -4.049 -28.374 1.00 48.31 78 LYS A N 1
ATOM 600 C CA . LYS A 1 78 ? 4.158 -3.191 -29.076 1.00 48.31 78 LYS A CA 1
ATOM 601 C C . LYS A 1 78 ? 2.777 -3.827 -29.223 1.00 48.31 78 LYS A C 1
ATOM 603 O O . LYS A 1 78 ? 2.724 -5.033 -29.544 1.00 48.31 78 LYS A O 1
#

Radius of gyration: 16.96 Å; Cα contacts (8 Å, |Δi|>4): 33; chains: 1; bounding box: 37×38×40 Å

pLDDT: mean 80.59, std 16.36, range [46.62, 98.56]